Protein AF-A0A2N6TG03-F1 (afdb_monomer_lite)

Sequence (112 aa):
MELIFILFIILAPISFLTLLEIIVLKESCEKTLKYLKLLKGIEIFFFLSSDGVVWLIICIIIYFLILIFDFYKKIINIKEFIISIIYYIVDIVLVILILYKVEDSLSVVLSQ

Secondary structure (DSSP, 8-state):
-HHHHHHHHHHHHHHHHHHHHHHHHHHH-GGGHHHHHHHHHHHHHHHH-TTHHHHHHHHHHHHHHHHHHHHHTTSS-HHHHHHHHHHHHHHHHHHHHHHHHHHHHHHHHHT-

Radius of gyration: 16.21 Å; chains: 1; bounding box: 34×20×54 Å

Organism: Fusobacterium nucleatum (NCBI:txid851)

Foldseek 3Di:
DVVVVLVCLLVVVVVVVLVVLCVCCVVPPVPLVVLSVLVVVLVVVLVVDPVRPVSSVVSVVVSVVVLVVCVVVVVDDPVSSVSSVVVVVVVVVSVVVSVVVSVVVVVVVVVD

Structure (mmCIF, N/CA/C/O backbone):
data_AF-A0A2N6TG03-F1
#
_entry.id   AF-A0A2N6TG03-F1
#
loop_
_atom_site.group_PDB
_atom_site.id
_atom_site.type_symbol
_atom_site.label_atom_id
_atom_site.label_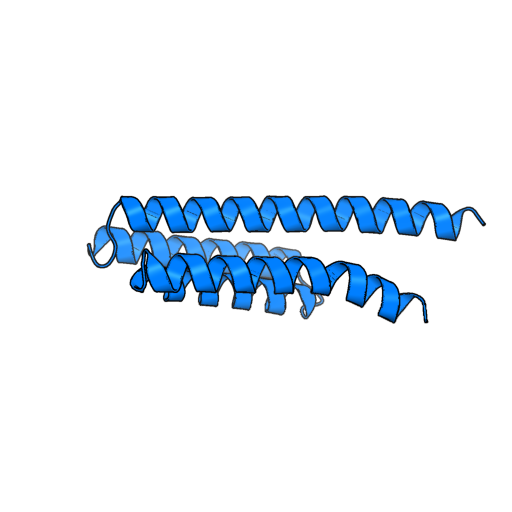alt_id
_atom_site.label_comp_id
_atom_site.label_asym_id
_atom_site.label_entity_id
_atom_site.label_seq_id
_atom_site.pdbx_PDB_ins_code
_atom_site.Cartn_x
_atom_site.Cartn_y
_atom_site.Cartn_z
_atom_site.occupancy
_atom_site.B_iso_or_equiv
_atom_site.auth_seq_id
_atom_site.auth_comp_id
_atom_site.auth_asym_id
_atom_site.auth_atom_id
_atom_site.pdbx_PDB_model_num
ATOM 1 N N . MET A 1 1 ? 14.109 11.861 -23.943 1.00 59.69 1 MET A N 1
ATOM 2 C CA . MET A 1 1 ? 12.649 12.078 -24.067 1.00 59.69 1 MET A CA 1
ATOM 3 C C . MET A 1 1 ? 11.884 10.824 -23.643 1.00 59.69 1 MET A C 1
ATOM 5 O O . MET A 1 1 ? 10.941 10.943 -22.877 1.00 59.69 1 MET A O 1
ATOM 9 N N . GLU A 1 2 ? 12.354 9.636 -24.030 1.00 66.75 2 GLU A N 1
ATOM 10 C CA . GLU A 1 2 ? 11.733 8.337 -23.710 1.00 66.75 2 GLU A CA 1
ATOM 11 C C . GLU A 1 2 ? 11.643 8.020 -22.209 1.00 66.75 2 GLU A C 1
ATOM 13 O O . GLU A 1 2 ? 10.573 7.664 -21.732 1.00 66.75 2 GLU A O 1
ATOM 18 N N . LEU A 1 3 ? 12.710 8.245 -21.427 1.00 65.38 3 LEU A N 1
ATOM 19 C CA . LEU A 1 3 ? 12.698 7.953 -19.984 1.00 65.38 3 LEU A CA 1
ATOM 20 C C . LEU A 1 3 ? 11.646 8.773 -19.214 1.00 65.38 3 LEU A C 1
ATOM 22 O O . LEU A 1 3 ? 10.991 8.265 -18.314 1.00 65.38 3 LEU A O 1
ATOM 26 N N . ILE A 1 4 ? 11.453 10.038 -19.604 1.00 73.44 4 ILE A N 1
ATOM 27 C CA . ILE A 1 4 ? 10.449 10.939 -19.015 1.00 73.44 4 ILE A CA 1
ATOM 28 C C . ILE A 1 4 ? 9.035 10.464 -19.373 1.00 73.44 4 ILE A C 1
ATOM 30 O O . ILE A 1 4 ? 8.130 10.539 -18.546 1.00 73.44 4 ILE A O 1
ATOM 34 N N . PHE A 1 5 ? 8.851 9.948 -20.589 1.00 71.19 5 PHE A N 1
ATOM 35 C CA . PHE A 1 5 ? 7.571 9.423 -21.057 1.00 71.19 5 PHE A CA 1
ATOM 36 C C . PHE A 1 5 ? 7.189 8.124 -20.332 1.00 71.19 5 PHE A C 1
ATOM 38 O O . PHE A 1 5 ? 6.056 7.991 -19.875 1.00 71.19 5 PHE A O 1
ATOM 45 N N . ILE A 1 6 ? 8.151 7.218 -20.127 1.00 73.12 6 ILE A N 1
ATOM 46 C CA . ILE A 1 6 ? 7.976 6.006 -19.309 1.00 73.12 6 ILE A CA 1
ATOM 47 C C . ILE A 1 6 ? 7.639 6.386 -17.862 1.00 73.12 6 ILE A C 1
ATOM 49 O O . ILE A 1 6 ? 6.683 5.861 -17.293 1.00 73.12 6 ILE A O 1
ATOM 53 N N . LEU A 1 7 ? 8.358 7.358 -17.287 1.00 73.12 7 LEU A N 1
ATOM 54 C CA . LEU A 1 7 ? 8.081 7.855 -15.938 1.00 73.12 7 LEU A CA 1
ATOM 55 C C . LEU A 1 7 ? 6.644 8.396 -15.822 1.00 73.12 7 LEU A C 1
ATOM 57 O O . LEU A 1 7 ? 5.954 8.129 -14.843 1.00 73.12 7 LEU A O 1
ATOM 61 N N . PHE A 1 8 ? 6.165 9.114 -16.840 1.00 75.44 8 PHE A N 1
ATOM 62 C CA . PHE A 1 8 ? 4.808 9.657 -16.874 1.00 75.44 8 PHE A CA 1
ATOM 63 C C . PHE A 1 8 ? 3.736 8.560 -16.986 1.00 75.44 8 PHE A C 1
ATOM 65 O O . PHE A 1 8 ? 2.724 8.626 -16.289 1.00 75.44 8 PHE A O 1
ATOM 72 N N . ILE A 1 9 ? 3.976 7.525 -17.801 1.00 74.38 9 ILE A N 1
ATOM 73 C CA . ILE A 1 9 ? 3.088 6.355 -17.930 1.00 74.38 9 ILE A CA 1
ATOM 74 C C . ILE A 1 9 ? 2.950 5.605 -16.599 1.00 74.38 9 ILE A C 1
ATOM 76 O O . ILE A 1 9 ? 1.875 5.083 -16.315 1.00 74.38 9 ILE A O 1
ATOM 80 N N . ILE A 1 10 ? 4.005 5.572 -15.783 1.00 74.00 10 ILE A N 1
ATOM 81 C CA . ILE A 1 10 ? 4.007 4.915 -14.470 1.00 74.00 10 ILE A CA 1
ATOM 82 C C . ILE A 1 10 ? 3.345 5.805 -13.407 1.00 74.00 10 ILE A C 1
ATOM 84 O O . ILE A 1 10 ? 2.431 5.363 -12.713 1.00 74.00 10 ILE A O 1
ATOM 88 N N . LEU A 1 11 ? 3.756 7.073 -13.278 1.00 75.38 11 LEU A N 1
ATOM 89 C CA . LEU A 1 11 ? 3.283 7.944 -12.193 1.00 75.38 11 LEU A CA 1
ATOM 90 C C . LEU A 1 11 ? 1.833 8.420 -12.354 1.00 75.38 11 LEU A C 1
ATOM 92 O O . LEU A 1 11 ? 1.148 8.633 -11.350 1.00 75.38 11 LEU A O 1
ATOM 96 N N . ALA A 1 12 ? 1.342 8.617 -13.580 1.00 75.69 12 ALA A N 1
ATOM 97 C CA . ALA A 1 12 ? -0.018 9.107 -13.807 1.00 75.69 12 ALA A CA 1
ATOM 98 C C . ALA A 1 12 ? -1.115 8.161 -13.261 1.00 75.69 12 ALA A C 1
ATOM 100 O O . ALA A 1 12 ? -1.964 8.631 -12.502 1.00 75.69 12 ALA A O 1
ATOM 101 N N . PRO A 1 13 ? -1.116 6.845 -13.555 1.00 75.56 13 PRO A N 1
ATOM 102 C CA . PRO A 1 13 ? -2.116 5.931 -13.003 1.00 75.56 13 PRO A CA 1
ATOM 103 C C . PRO A 1 13 ? -1.981 5.756 -11.486 1.00 75.56 13 PRO A C 1
ATOM 105 O O . PRO A 1 13 ? -3.002 5.741 -10.801 1.00 75.56 13 PRO A O 1
ATOM 108 N N . ILE A 1 14 ? -0.754 5.708 -10.951 1.00 76.94 14 ILE A N 1
ATOM 109 C CA . ILE A 1 14 ? -0.513 5.619 -9.500 1.00 76.94 14 ILE A CA 1
ATOM 110 C C . ILE A 1 14 ? -1.116 6.841 -8.797 1.00 76.94 14 ILE A C 1
ATOM 112 O O . ILE A 1 14 ? -1.904 6.704 -7.862 1.00 76.94 14 ILE A O 1
ATOM 116 N N . SER A 1 15 ? -0.800 8.050 -9.270 1.00 74.94 15 SER A N 1
ATOM 117 C CA . SER A 1 15 ? -1.286 9.297 -8.662 1.00 74.94 15 SER A CA 1
ATOM 118 C C . SER A 1 15 ? -2.807 9.446 -8.751 1.00 74.94 15 SER A C 1
ATOM 120 O O . SER A 1 15 ? -3.434 9.841 -7.767 1.00 74.94 15 SER A O 1
ATOM 122 N N . PHE A 1 16 ? -3.416 9.075 -9.882 1.00 77.25 16 PHE A N 1
ATOM 123 C CA . PHE A 1 16 ? -4.871 9.094 -10.046 1.00 77.25 16 PHE A CA 1
ATOM 124 C C . PHE A 1 16 ? -5.574 8.120 -9.096 1.00 77.25 16 PHE A C 1
ATOM 126 O O . PHE A 1 16 ? -6.530 8.509 -8.422 1.00 77.25 16 PHE A O 1
ATOM 133 N N . LEU A 1 17 ? -5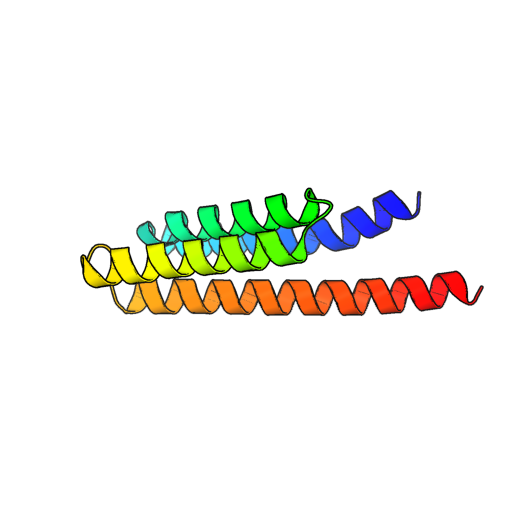.078 6.881 -8.999 1.00 78.38 17 LEU A N 1
ATOM 134 C CA . LEU A 1 17 ? -5.627 5.884 -8.083 1.00 78.38 17 LEU A CA 1
ATOM 135 C C . LEU A 1 17 ? -5.537 6.392 -6.644 1.00 78.38 17 LEU A C 1
ATOM 137 O O . LEU A 1 17 ? -6.551 6.472 -5.962 1.00 78.38 17 LEU A O 1
ATOM 141 N N . THR A 1 18 ? -4.363 6.874 -6.234 1.00 78.31 18 THR A N 1
ATOM 142 C CA . THR A 1 18 ? -4.128 7.383 -4.875 1.00 78.31 18 THR A CA 1
ATOM 143 C C . THR A 1 18 ? -5.099 8.504 -4.493 1.00 78.31 18 THR A C 1
ATOM 145 O O . THR A 1 18 ? -5.594 8.549 -3.367 1.00 78.31 18 THR A O 1
ATOM 148 N N . LEU A 1 19 ? -5.404 9.418 -5.419 1.00 77.31 19 LEU A N 1
ATOM 149 C CA . LEU A 1 19 ? -6.384 10.480 -5.177 1.00 77.31 19 LEU A CA 1
ATOM 150 C C . LEU A 1 19 ? -7.792 9.918 -4.958 1.00 77.31 19 LEU A C 1
ATOM 152 O O . LEU A 1 19 ? -8.487 10.357 -4.041 1.00 77.31 19 LEU A O 1
ATOM 156 N N . LEU A 1 20 ? -8.194 8.933 -5.762 1.00 76.88 20 LEU A N 1
ATOM 157 C CA . LEU A 1 20 ? -9.490 8.268 -5.642 1.00 76.88 20 LEU A CA 1
ATOM 158 C C . LEU A 1 20 ? -9.598 7.525 -4.300 1.00 76.88 20 LEU A C 1
ATOM 160 O O . LEU A 1 20 ? -10.589 7.680 -3.586 1.00 76.88 20 LEU A O 1
ATOM 164 N N . GLU A 1 21 ? -8.551 6.800 -3.910 1.00 76.81 21 GLU A N 1
ATOM 165 C CA . GLU A 1 21 ? -8.464 6.098 -2.625 1.00 76.81 21 GLU A CA 1
ATOM 166 C C . GLU A 1 21 ? -8.572 7.058 -1.436 1.00 76.81 21 GLU A C 1
ATOM 168 O O . GLU A 1 21 ? -9.335 6.805 -0.503 1.00 76.81 21 GLU A O 1
ATOM 173 N N . ILE A 1 22 ? -7.862 8.192 -1.479 1.00 79.25 22 ILE A N 1
ATOM 174 C CA . ILE A 1 22 ? -7.918 9.214 -0.425 1.00 79.25 22 ILE A CA 1
ATOM 175 C C . ILE A 1 22 ? -9.319 9.819 -0.319 1.00 79.25 22 ILE A C 1
ATOM 177 O O . ILE A 1 22 ? -9.799 10.008 0.798 1.00 79.25 22 ILE A O 1
ATOM 181 N N . ILE A 1 23 ? -9.976 10.130 -1.441 1.00 77.25 23 ILE A N 1
ATOM 182 C CA . ILE A 1 23 ? -11.330 10.704 -1.442 1.00 77.25 23 ILE A CA 1
ATOM 183 C C . ILE A 1 23 ? -12.320 9.716 -0.815 1.00 77.25 23 ILE A C 1
ATOM 185 O O . ILE A 1 23 ? -13.014 10.071 0.138 1.00 77.25 23 ILE A O 1
ATOM 189 N N . VAL A 1 24 ? -12.318 8.461 -1.275 1.00 74.88 24 VAL A N 1
ATOM 190 C CA . VAL A 1 24 ? -13.223 7.415 -0.773 1.00 74.88 24 VAL A CA 1
ATOM 191 C C . VAL A 1 24 ? -12.983 7.137 0.713 1.00 74.88 24 VAL A C 1
ATOM 193 O O . VAL A 1 24 ? -13.936 7.034 1.490 1.00 74.88 24 VAL A O 1
ATOM 196 N N . LEU A 1 25 ? -11.721 7.061 1.146 1.00 77.06 25 LEU A N 1
ATOM 197 C CA . LEU A 1 25 ? -11.383 6.814 2.548 1.00 77.06 25 LEU A CA 1
ATOM 198 C C . LEU A 1 25 ? -11.690 7.995 3.460 1.00 77.06 25 LEU A C 1
ATOM 200 O O . LEU A 1 25 ? -12.119 7.780 4.592 1.00 77.06 25 LEU A O 1
ATOM 204 N N . LYS A 1 26 ? -11.498 9.229 2.989 1.00 74.38 26 LYS A N 1
ATOM 205 C CA . LYS A 1 26 ? -11.829 10.425 3.769 1.00 74.38 26 LYS A CA 1
ATOM 206 C C . LYS A 1 26 ? -13.325 10.500 4.069 1.00 74.38 26 LYS A C 1
ATOM 208 O O . LYS A 1 26 ? -13.700 10.965 5.138 1.00 74.38 26 LYS A O 1
ATOM 213 N N . GLU A 1 27 ? -14.158 10.026 3.151 1.00 71.19 27 GLU A N 1
ATOM 214 C CA . GLU A 1 27 ? -15.611 10.032 3.308 1.00 71.19 27 GLU A CA 1
ATOM 215 C C . GLU A 1 27 ? -16.130 8.812 4.090 1.00 71.19 27 GLU A C 1
ATOM 217 O O . GLU A 1 27 ? -17.111 8.918 4.823 1.00 71.19 27 GLU A O 1
ATOM 222 N N . SER A 1 28 ? -15.445 7.666 3.995 1.00 65.88 28 SER A N 1
ATOM 223 C CA . SER A 1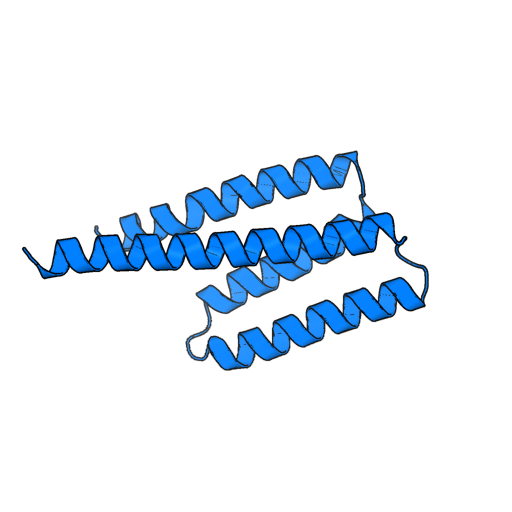 28 ? -15.970 6.383 4.492 1.00 65.88 28 SER A CA 1
ATOM 224 C C . SER A 1 28 ? -15.280 5.844 5.751 1.00 65.88 28 SER A C 1
ATOM 226 O O . SER A 1 28 ? -15.920 5.149 6.541 1.00 65.88 28 SER A O 1
ATOM 228 N N . CYS A 1 29 ? -13.973 6.077 5.922 1.00 70.19 29 CYS A N 1
ATOM 229 C CA . CYS A 1 29 ? -13.123 5.391 6.906 1.00 70.19 29 CYS A CA 1
ATOM 230 C C . CYS A 1 29 ? -11.826 6.180 7.200 1.00 70.19 29 CYS A C 1
ATOM 232 O O . CYS A 1 29 ? -10.727 5.811 6.776 1.00 70.19 29 CYS A O 1
ATOM 234 N N . GLU A 1 30 ? -11.938 7.263 7.974 1.00 74.12 30 GLU A N 1
ATOM 235 C CA . GLU A 1 30 ? -10.835 8.198 8.254 1.00 74.12 30 GLU A CA 1
ATOM 236 C C . GLU A 1 30 ? -9.608 7.537 8.914 1.00 74.12 30 GLU A C 1
ATOM 238 O O . GLU A 1 30 ? -8.464 7.862 8.589 1.00 74.12 30 GLU A O 1
ATOM 243 N N . LYS A 1 31 ? -9.818 6.546 9.791 1.00 77.56 31 LYS A N 1
ATOM 244 C CA . LYS A 1 31 ? -8.724 5.808 10.450 1.00 77.56 31 LYS A CA 1
ATOM 245 C C . LYS A 1 31 ? -7.865 5.024 9.459 1.00 77.56 31 LYS A C 1
ATOM 247 O O . LYS A 1 31 ? -6.659 4.879 9.661 1.00 77.56 31 LYS A O 1
ATOM 252 N N . THR A 1 32 ? -8.471 4.553 8.372 1.00 78.12 32 THR A N 1
ATOM 253 C CA . THR A 1 32 ? -7.814 3.734 7.349 1.00 78.12 32 THR A CA 1
ATOM 254 C C . THR A 1 32 ? -6.817 4.550 6.515 1.00 78.12 32 THR A C 1
ATOM 256 O O . THR A 1 32 ? -5.833 4.023 5.996 1.00 78.12 32 THR A O 1
ATOM 259 N N . LEU A 1 33 ? -7.003 5.873 6.475 1.00 81.12 33 LEU A N 1
ATOM 260 C CA . LEU A 1 33 ? -6.169 6.830 5.745 1.00 81.12 33 LEU A CA 1
A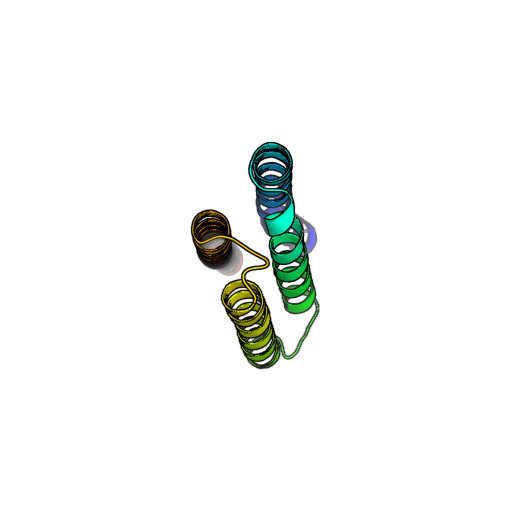TOM 261 C C . LEU A 1 33 ? -4.711 6.835 6.247 1.00 81.12 33 LEU A C 1
ATOM 263 O O . LEU A 1 33 ? -3.783 7.045 5.465 1.00 81.12 33 LEU A O 1
ATOM 267 N N 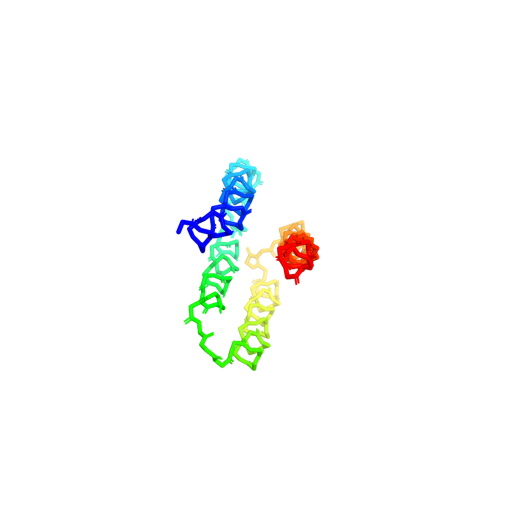. LYS A 1 34 ? -4.485 6.533 7.537 1.00 85.44 34 LYS A N 1
ATOM 268 C CA . LYS A 1 34 ? -3.141 6.332 8.112 1.00 85.44 34 LYS A CA 1
ATOM 269 C C . LYS A 1 34 ? -2.390 5.199 7.403 1.00 85.44 34 LYS A C 1
ATOM 271 O O . LYS A 1 34 ? -1.224 5.371 7.058 1.00 85.44 34 LYS A O 1
ATOM 276 N N . TYR A 1 35 ? -3.047 4.059 7.190 1.00 84.31 35 TYR A N 1
ATOM 277 C CA . TYR A 1 35 ? -2.424 2.887 6.569 1.00 84.31 35 TYR A CA 1
ATOM 278 C C . TYR A 1 35 ? -2.251 3.085 5.067 1.00 84.31 35 TYR A C 1
ATOM 280 O O . TYR A 1 35 ? -1.220 2.692 4.537 1.00 84.31 35 TYR A O 1
ATOM 288 N N . LEU A 1 36 ? -3.187 3.770 4.402 1.00 82.62 36 LEU A N 1
ATOM 289 C CA . LEU A 1 36 ? -3.022 4.142 2.995 1.00 82.62 36 LEU A CA 1
ATOM 290 C C . LEU A 1 36 ? -1.782 5.030 2.792 1.00 82.62 36 LEU A C 1
ATOM 292 O O . LEU A 1 36 ? -0.950 4.759 1.933 1.00 82.62 36 LEU A O 1
ATOM 296 N N . LYS A 1 37 ? -1.597 6.054 3.638 1.00 83.56 37 LYS A N 1
ATOM 297 C CA . LYS A 1 37 ? -0.390 6.900 3.613 1.00 83.56 37 LYS A CA 1
ATOM 298 C C . LYS A 1 37 ? 0.888 6.095 3.842 1.00 83.56 37 LYS A C 1
ATOM 300 O O . LYS A 1 37 ? 1.886 6.346 3.174 1.00 83.56 37 LYS A O 1
ATOM 305 N N . LEU A 1 38 ? 0.856 5.146 4.780 1.00 85.62 38 LEU A N 1
ATOM 306 C CA . LEU A 1 38 ? 1.985 4.256 5.043 1.00 85.62 38 LEU A CA 1
ATOM 307 C C . LEU A 1 38 ? 2.324 3.428 3.795 1.00 85.62 38 LEU A C 1
ATOM 309 O O . LEU A 1 38 ? 3.484 3.369 3.401 1.00 85.62 38 LEU A O 1
ATOM 313 N N . LEU A 1 39 ? 1.307 2.846 3.154 1.00 84.25 39 LEU A N 1
ATOM 314 C CA . LEU A 1 39 ? 1.452 2.021 1.958 1.00 84.25 39 LEU A CA 1
ATOM 315 C C . LEU A 1 39 ? 2.043 2.812 0.782 1.00 84.25 39 LEU A C 1
ATOM 317 O O . LEU A 1 39 ? 3.021 2.378 0.181 1.00 84.25 39 LEU A O 1
ATOM 321 N N . LYS A 1 40 ? 1.542 4.026 0.530 1.00 82.25 40 LYS A N 1
ATOM 322 C CA . LYS A 1 40 ? 2.069 4.910 -0.524 1.00 82.25 40 LYS A CA 1
ATOM 323 C C . LYS A 1 40 ? 3.496 5.380 -0.247 1.00 82.25 40 LYS A C 1
ATOM 325 O O . LYS A 1 40 ? 4.298 5.508 -1.168 1.00 82.25 40 LYS A O 1
ATOM 330 N N . GLY A 1 41 ? 3.841 5.594 1.024 1.00 80.62 41 GLY A N 1
ATOM 331 C CA . GLY A 1 41 ? 5.219 5.874 1.427 1.00 80.62 41 GLY A CA 1
ATOM 332 C C . GLY A 1 41 ? 6.171 4.722 1.091 1.00 80.62 41 GLY A C 1
ATOM 333 O O . GLY A 1 41 ? 7.275 4.965 0.610 1.00 80.62 41 GLY A O 1
ATOM 334 N N . ILE A 1 42 ? 5.725 3.477 1.289 1.00 81.88 42 ILE A N 1
ATOM 335 C CA . ILE A 1 42 ? 6.482 2.270 0.923 1.00 81.88 42 ILE A CA 1
ATOM 336 C C . ILE A 1 42 ? 6.646 2.170 -0.599 1.00 81.88 42 ILE A C 1
ATOM 338 O O . ILE A 1 42 ? 7.739 1.872 -1.074 1.00 81.88 42 ILE A O 1
ATOM 342 N N . GLU A 1 43 ? 5.590 2.456 -1.361 1.00 76.12 43 GLU A N 1
ATOM 343 C CA . GLU A 1 43 ? 5.608 2.424 -2.827 1.00 76.12 43 GLU A CA 1
ATOM 344 C C . GLU A 1 43 ? 6.629 3.421 -3.405 1.00 76.12 43 GLU A C 1
ATOM 346 O O . GLU A 1 43 ? 7.488 3.051 -4.204 1.00 76.12 43 GLU A O 1
ATOM 351 N N . ILE A 1 44 ? 6.621 4.671 -2.931 1.00 76.00 44 ILE A N 1
ATOM 352 C CA . ILE A 1 44 ? 7.592 5.696 -3.352 1.00 76.00 44 ILE A CA 1
ATOM 353 C C . ILE A 1 44 ? 9.019 5.297 -2.956 1.00 76.00 44 ILE A C 1
ATOM 355 O O . ILE A 1 44 ? 9.952 5.461 -3.743 1.00 76.00 44 ILE A O 1
ATOM 359 N N . PHE A 1 45 ? 9.194 4.761 -1.745 1.00 75.44 45 PHE A N 1
ATOM 360 C CA . PHE A 1 45 ? 10.494 4.293 -1.273 1.00 75.44 45 PHE A CA 1
ATOM 361 C C . PHE A 1 45 ? 11.052 3.166 -2.155 1.00 75.44 45 PHE A C 1
ATOM 363 O O . PHE A 1 45 ? 12.248 3.157 -2.447 1.00 75.44 45 PHE A O 1
ATOM 370 N N . PHE A 1 46 ? 10.196 2.260 -2.634 1.00 72.38 46 PHE A N 1
ATOM 371 C CA . PHE A 1 46 ? 10.587 1.205 -3.567 1.00 72.38 46 PHE A CA 1
ATOM 372 C C . PHE A 1 46 ? 11.106 1.765 -4.895 1.00 72.38 46 PHE A C 1
ATOM 374 O O . PHE A 1 46 ? 12.184 1.371 -5.329 1.00 72.38 46 PHE A O 1
ATOM 381 N N . PHE A 1 47 ? 10.398 2.720 -5.506 1.00 68.38 47 PHE A N 1
ATOM 382 C CA . PHE A 1 47 ? 10.830 3.325 -6.773 1.00 68.38 47 PHE A CA 1
ATOM 383 C C . PHE A 1 47 ? 12.159 4.096 -6.672 1.00 68.38 47 PHE A C 1
ATOM 385 O O . PHE A 1 47 ? 12.831 4.285 -7.684 1.00 68.38 47 PHE A O 1
ATOM 392 N N . LEU A 1 48 ? 12.540 4.551 -5.474 1.00 71.44 48 LEU A N 1
ATOM 393 C CA . LEU A 1 48 ? 13.778 5.302 -5.230 1.00 71.44 48 LEU A CA 1
ATOM 394 C C . LEU A 1 48 ? 14.973 4.421 -4.827 1.00 71.44 48 LEU A C 1
ATOM 396 O O . LEU A 1 48 ? 16.113 4.874 -4.932 1.00 71.44 48 LEU A O 1
ATOM 400 N N . SER A 1 49 ? 14.744 3.200 -4.338 1.00 70.44 49 SER A N 1
ATOM 401 C CA . SER A 1 49 ? 15.802 2.332 -3.805 1.00 70.44 49 SER A CA 1
ATOM 402 C C . SER A 1 49 ? 16.429 1.449 -4.890 1.00 70.44 49 SER A C 1
ATOM 404 O O . SER A 1 49 ? 15.714 0.769 -5.622 1.00 70.44 49 SER A O 1
ATOM 406 N N . SER A 1 50 ? 17.768 1.392 -4.970 1.00 63.72 50 SER A N 1
ATOM 407 C CA . SER A 1 50 ? 18.464 0.506 -5.924 1.00 63.72 50 SER A CA 1
ATOM 408 C C . SER A 1 50 ? 18.482 -0.968 -5.497 1.00 63.72 50 SER A C 1
ATOM 410 O O . SER A 1 50 ? 18.584 -1.838 -6.355 1.00 63.72 50 SER A O 1
ATOM 412 N N . ASP A 1 51 ? 18.317 -1.263 -4.201 1.00 64.56 51 ASP A N 1
ATOM 413 C CA . ASP A 1 51 ? 18.294 -2.626 -3.627 1.00 64.56 51 ASP A CA 1
ATOM 414 C C . ASP A 1 51 ? 16.846 -3.095 -3.353 1.00 64.56 51 ASP A C 1
ATOM 416 O O . ASP A 1 51 ? 16.525 -3.719 -2.333 1.00 64.56 51 ASP A O 1
ATOM 420 N N . GLY A 1 52 ? 15.938 -2.721 -4.261 1.00 63.25 52 GLY A N 1
ATOM 421 C CA . GLY A 1 52 ? 14.508 -2.539 -3.997 1.00 63.25 52 GLY A CA 1
ATOM 422 C C . GLY A 1 52 ? 13.731 -3.759 -3.495 1.00 63.25 52 GLY A C 1
ATOM 423 O O . GLY A 1 52 ? 12.761 -3.590 -2.763 1.00 63.25 52 GLY A O 1
ATOM 424 N N . VAL A 1 53 ? 14.136 -4.991 -3.817 1.00 73.06 53 VAL A N 1
ATOM 425 C CA . VAL A 1 53 ? 13.311 -6.185 -3.536 1.00 73.06 53 VAL A CA 1
ATOM 426 C C . VAL A 1 53 ? 13.340 -6.589 -2.058 1.00 73.06 53 VAL A C 1
ATOM 428 O O . VAL A 1 53 ? 12.292 -6.837 -1.462 1.00 73.06 53 VAL A O 1
ATOM 431 N N . VAL A 1 54 ? 14.524 -6.634 -1.435 1.00 77.38 54 VAL A N 1
ATOM 432 C CA . VAL A 1 54 ? 14.663 -7.047 -0.023 1.00 77.38 54 VAL A CA 1
ATOM 433 C C . VAL A 1 54 ? 14.018 -6.014 0.899 1.00 77.38 54 VAL A C 1
ATOM 435 O O . VAL A 1 54 ? 13.283 -6.366 1.823 1.00 77.38 54 VAL A O 1
ATOM 438 N N . TRP A 1 55 ? 14.238 -4.731 0.607 1.00 75.94 55 TRP A N 1
ATOM 439 C CA . TRP A 1 55 ? 13.619 -3.631 1.341 1.00 75.94 55 TRP A CA 1
ATOM 440 C C . TRP A 1 55 ? 12.097 -3.625 1.206 1.00 75.94 55 TRP A C 1
ATOM 442 O O . TRP A 1 55 ? 11.406 -3.424 2.202 1.00 75.94 55 TRP A O 1
ATOM 452 N N . LEU A 1 56 ? 11.566 -3.923 0.018 1.00 76.56 56 LEU A N 1
ATOM 453 C CA . LEU A 1 56 ? 10.125 -4.028 -0.204 1.00 76.56 56 LEU A CA 1
ATOM 454 C C . LEU A 1 56 ? 9.497 -5.134 0.654 1.00 76.56 56 LEU A C 1
ATOM 456 O O . LEU A 1 56 ? 8.477 -4.894 1.299 1.00 76.56 56 LEU A O 1
ATOM 460 N N . ILE A 1 57 ? 10.132 -6.307 0.743 1.00 81.75 57 ILE A N 1
ATOM 461 C CA . ILE A 1 57 ? 9.651 -7.405 1.599 1.00 81.75 57 ILE A CA 1
ATOM 462 C C . ILE A 1 57 ? 9.599 -6.962 3.068 1.00 81.75 57 ILE A C 1
ATOM 464 O O . ILE A 1 57 ? 8.591 -7.176 3.743 1.00 81.75 57 ILE A O 1
ATOM 468 N N . ILE A 1 58 ? 10.648 -6.297 3.558 1.00 86.00 58 ILE A N 1
ATOM 469 C CA . ILE A 1 58 ? 10.707 -5.797 4.940 1.00 86.00 58 ILE A CA 1
ATOM 470 C C . ILE A 1 58 ? 9.609 -4.753 5.190 1.00 86.00 58 ILE A C 1
ATOM 472 O O . ILE A 1 58 ? 8.895 -4.837 6.191 1.00 86.00 58 ILE A O 1
ATOM 476 N N . CYS A 1 59 ? 9.425 -3.798 4.278 1.00 84.75 59 CYS A N 1
ATOM 477 C CA . CYS A 1 59 ? 8.390 -2.773 4.388 1.00 84.75 59 CYS A CA 1
ATOM 478 C C . CYS A 1 59 ? 6.974 -3.367 4.402 1.00 84.75 59 CYS A C 1
ATOM 480 O O . CYS A 1 59 ? 6.141 -2.935 5.201 1.00 84.75 59 CYS A O 1
ATOM 482 N N . ILE A 1 60 ? 6.708 -4.385 3.579 1.00 86.56 60 ILE A N 1
ATOM 483 C CA . ILE A 1 60 ? 5.426 -5.105 3.567 1.00 86.56 60 ILE A CA 1
ATOM 484 C C . ILE A 1 60 ? 5.188 -5.817 4.903 1.00 86.56 60 ILE A C 1
ATOM 486 O O . ILE A 1 60 ? 4.095 -5.721 5.465 1.00 86.56 60 ILE A O 1
ATOM 490 N N . ILE A 1 61 ? 6.204 -6.490 5.451 1.00 89.38 61 ILE A N 1
ATOM 491 C CA . ILE A 1 61 ? 6.099 -7.152 6.760 1.00 89.38 61 ILE A CA 1
ATOM 492 C C . ILE A 1 61 ? 5.777 -6.126 7.854 1.00 89.38 61 ILE A C 1
ATOM 494 O O . ILE A 1 61 ? 4.884 -6.356 8.672 1.00 89.38 61 ILE A O 1
ATOM 498 N N . ILE A 1 62 ? 6.456 -4.975 7.851 1.00 89.44 62 ILE A N 1
ATOM 499 C CA . ILE A 1 62 ? 6.204 -3.885 8.804 1.00 89.44 62 ILE A CA 1
ATOM 500 C C . ILE A 1 62 ? 4.774 -3.347 8.656 1.00 89.44 62 ILE A C 1
ATOM 502 O O . ILE A 1 62 ? 4.088 -3.166 9.664 1.00 89.44 62 ILE A O 1
ATOM 506 N N . TYR A 1 63 ? 4.303 -3.132 7.424 1.00 90.38 63 TYR A N 1
ATOM 507 C CA . TYR A 1 63 ? 2.935 -2.690 7.147 1.00 90.38 63 TYR A CA 1
ATOM 508 C C . TYR A 1 63 ? 1.902 -3.637 7.774 1.00 90.38 63 TYR A C 1
ATOM 510 O O . TYR A 1 63 ? 1.039 -3.195 8.539 1.00 90.38 63 TYR A O 1
ATOM 518 N N . PHE A 1 64 ? 2.023 -4.944 7.520 1.00 91.56 64 PHE A N 1
ATOM 519 C CA . PHE A 1 64 ? 1.087 -5.932 8.057 1.00 91.56 64 PHE A CA 1
ATOM 520 C C . PHE A 1 64 ? 1.195 -6.093 9.573 1.00 91.56 64 PHE A C 1
ATOM 522 O O . PHE A 1 64 ? 0.166 -6.242 10.229 1.00 91.56 64 PHE A O 1
ATOM 529 N N . LEU A 1 65 ? 2.396 -6.007 10.152 1.00 92.44 65 LEU A N 1
ATOM 530 C CA . LEU A 1 65 ? 2.572 -6.015 11.606 1.00 92.44 65 LEU A CA 1
ATOM 531 C C . LEU A 1 65 ? 1.816 -4.860 12.266 1.00 92.44 65 LEU A C 1
ATOM 533 O O . LEU A 1 65 ? 1.090 -5.085 13.233 1.00 92.44 65 LEU A O 1
ATOM 537 N N . ILE A 1 66 ? 1.944 -3.644 11.730 1.00 91.00 66 ILE A N 1
ATOM 538 C CA . ILE A 1 66 ? 1.233 -2.466 12.243 1.00 91.00 66 ILE A CA 1
ATOM 539 C C . ILE A 1 66 ? -0.283 -2.653 12.098 1.00 91.00 66 ILE A C 1
ATOM 541 O O . ILE A 1 66 ? -1.026 -2.380 13.041 1.00 91.00 66 ILE A O 1
ATOM 545 N N . LEU A 1 67 ? -0.745 -3.155 10.950 1.00 90.69 67 LEU A N 1
ATOM 546 C CA . LEU A 1 67 ? -2.168 -3.374 10.685 1.00 90.69 67 LEU A CA 1
ATOM 547 C C . LEU A 1 67 ? -2.777 -4.423 11.635 1.00 90.69 67 LEU A C 1
ATOM 549 O O . LEU A 1 67 ? -3.830 -4.185 12.228 1.00 90.69 67 LEU A O 1
ATOM 553 N N . ILE A 1 68 ? -2.103 -5.562 11.824 1.00 91.94 68 ILE A N 1
ATOM 554 C CA . ILE A 1 68 ? -2.535 -6.636 12.733 1.00 91.94 68 ILE A CA 1
ATOM 555 C C . ILE A 1 68 ? -2.498 -6.158 14.186 1.00 91.94 68 ILE A C 1
ATOM 557 O O . ILE A 1 68 ? -3.419 -6.439 14.953 1.00 91.94 68 ILE A O 1
ATOM 561 N N . PHE A 1 69 ? -1.463 -5.414 14.575 1.00 92.56 69 PHE A N 1
ATOM 562 C CA . PHE A 1 69 ? -1.334 -4.884 15.928 1.00 92.56 69 PHE A CA 1
ATOM 563 C C . PHE A 1 69 ? -2.442 -3.880 16.264 1.00 92.56 69 PHE A C 1
ATOM 565 O O . PHE A 1 69 ? -3.059 -3.975 17.329 1.00 92.56 69 PHE A O 1
ATOM 572 N N . ASP A 1 70 ? -2.738 -2.953 15.350 1.00 90.25 70 ASP A N 1
ATOM 573 C CA . ASP A 1 70 ? -3.806 -1.969 15.533 1.00 90.25 70 ASP A CA 1
ATOM 574 C C . ASP A 1 70 ? -5.198 -2.636 15.518 1.00 90.25 70 ASP A C 1
ATOM 576 O O . ASP A 1 70 ? -6.088 -2.216 16.267 1.00 90.25 70 ASP A O 1
ATOM 580 N N . PHE A 1 71 ? -5.381 -3.720 14.752 1.00 91.25 71 PHE A N 1
ATOM 581 C CA . PHE A 1 71 ? -6.590 -4.552 14.799 1.00 91.25 71 PHE A CA 1
ATOM 582 C C . PHE A 1 71 ? -6.735 -5.280 16.142 1.00 91.25 71 PHE A C 1
ATOM 584 O O . PHE A 1 71 ? -7.796 -5.228 16.765 1.00 91.25 71 PHE A O 1
ATOM 591 N N . TYR A 1 72 ? -5.659 -5.893 16.645 1.00 92.38 72 TYR A N 1
ATOM 592 C CA . TYR A 1 72 ? -5.655 -6.570 17.945 1.00 92.38 72 TYR A CA 1
ATOM 593 C C . TYR A 1 72 ? -5.957 -5.603 19.097 1.00 92.38 72 TYR A C 1
ATOM 595 O O . TYR A 1 72 ? -6.728 -5.920 20.005 1.00 92.38 72 TYR A O 1
ATOM 603 N N . LYS A 1 73 ? -5.419 -4.379 19.032 1.00 92.06 73 LYS A N 1
ATOM 604 C CA . LYS A 1 73 ? -5.728 -3.300 19.980 1.00 92.06 73 LYS A CA 1
ATOM 605 C C . LYS A 1 73 ? -7.136 -2.712 19.827 1.00 92.06 73 LYS A C 1
ATOM 607 O O . LYS A 1 73 ? -7.483 -1.814 20.592 1.00 92.06 73 LYS A O 1
ATOM 612 N N . LYS A 1 74 ? -7.946 -3.196 18.876 1.00 89.12 74 LYS A N 1
ATOM 613 C CA . LYS A 1 74 ? -9.286 -2.675 18.546 1.00 89.12 74 LYS A CA 1
ATOM 614 C C . LYS A 1 74 ? -9.285 -1.181 18.194 1.00 89.12 74 LYS A C 1
ATOM 616 O O . LYS A 1 74 ? -10.284 -0.493 18.389 1.00 89.12 74 LYS A O 1
ATOM 621 N N . ILE A 1 75 ? -8.161 -0.666 17.688 1.00 87.06 75 ILE A N 1
ATOM 622 C CA . ILE A 1 75 ? -8.064 0.717 17.197 1.00 87.06 75 ILE A CA 1
ATOM 623 C C . ILE A 1 75 ? -8.865 0.839 15.896 1.00 87.06 75 ILE A C 1
ATOM 625 O O . ILE A 1 75 ? -9.588 1.826 15.704 1.00 87.06 75 ILE A O 1
ATOM 629 N N . ILE A 1 76 ? -8.765 -0.200 15.058 1.00 87.81 76 ILE A N 1
ATOM 630 C CA . ILE A 1 76 ? -9.511 -0.373 13.813 1.00 87.81 76 ILE A CA 1
ATOM 631 C C . ILE A 1 76 ? -10.527 -1.514 13.905 1.00 87.81 76 ILE A C 1
ATOM 633 O O . ILE A 1 76 ? -10.309 -2.520 14.584 1.00 87.81 76 ILE A O 1
ATOM 637 N N . ASN A 1 77 ? -11.638 -1.357 13.192 1.00 88.56 77 ASN A N 1
ATOM 638 C CA . ASN A 1 77 ? -12.700 -2.353 13.083 1.00 88.56 77 ASN A CA 1
ATOM 639 C C . ASN A 1 77 ? -12.422 -3.360 11.959 1.00 88.56 77 ASN A C 1
ATOM 641 O O . ASN A 1 77 ? -11.627 -3.113 11.057 1.00 88.56 77 ASN A O 1
ATOM 645 N N . ILE A 1 78 ? -13.161 -4.474 11.945 1.00 87.31 78 ILE A N 1
ATOM 646 C CA . ILE A 1 78 ? -13.011 -5.498 10.898 1.00 87.31 78 ILE A CA 1
ATOM 647 C C . ILE A 1 78 ? -13.294 -4.967 9.489 1.00 87.31 78 ILE A C 1
ATOM 649 O O . ILE A 1 78 ? -12.617 -5.351 8.544 1.00 87.31 78 ILE A O 1
ATOM 653 N N . LYS A 1 79 ? -14.241 -4.028 9.351 1.00 87.06 79 LYS A N 1
ATOM 654 C CA . LYS A 1 79 ? -14.510 -3.350 8.075 1.00 87.06 79 LYS A CA 1
ATOM 655 C C . LYS A 1 79 ? -13.288 -2.565 7.594 1.00 87.06 79 LYS A C 1
ATOM 657 O O . LYS A 1 79 ? -12.885 -2.715 6.451 1.00 87.06 79 LYS A O 1
ATOM 662 N N . GLU A 1 80 ? -12.682 -1.777 8.479 1.00 86.25 80 GLU A N 1
ATOM 663 C CA . GLU A 1 80 ? -11.496 -0.965 8.176 1.00 86.25 80 GLU A CA 1
ATOM 664 C C . GLU A 1 80 ? -10.287 -1.847 7.845 1.00 86.25 80 GLU A C 1
ATOM 666 O O . GLU A 1 80 ? -9.567 -1.569 6.893 1.00 86.25 80 GLU A O 1
ATOM 671 N N . PHE A 1 81 ? -10.115 -2.953 8.572 1.00 87.94 81 PHE A N 1
ATOM 672 C CA . PHE A 1 81 ? -9.074 -3.944 8.306 1.00 87.94 81 PHE A CA 1
ATOM 673 C C . PHE A 1 81 ? -9.223 -4.584 6.916 1.00 87.94 81 PHE A C 1
ATOM 675 O O . PHE A 1 81 ? -8.252 -4.647 6.164 1.00 87.94 81 PHE A O 1
ATOM 682 N N . ILE A 1 82 ? -10.439 -5.002 6.543 1.00 86.81 82 ILE A N 1
ATOM 683 C CA . ILE A 1 82 ? -10.729 -5.554 5.209 1.00 86.81 82 ILE A CA 1
ATOM 684 C C . ILE A 1 82 ? -10.452 -4.510 4.122 1.00 86.81 82 ILE A C 1
ATOM 686 O O . ILE A 1 82 ? -9.821 -4.833 3.121 1.00 86.81 82 ILE A O 1
ATOM 690 N N . ILE A 1 83 ? -10.877 -3.261 4.328 1.00 86.69 83 ILE A N 1
ATOM 691 C CA . ILE A 1 83 ? -10.638 -2.168 3.377 1.00 86.69 83 ILE A CA 1
ATOM 692 C C . ILE A 1 83 ? -9.130 -1.943 3.171 1.00 86.69 83 ILE A C 1
ATOM 694 O O . ILE A 1 83 ? -8.693 -1.853 2.027 1.00 86.69 83 ILE A O 1
ATOM 698 N N . SER A 1 84 ? -8.323 -1.925 4.240 1.00 87.19 84 SER A N 1
ATOM 699 C CA . SER A 1 84 ? -6.856 -1.831 4.129 1.00 87.19 84 SER A CA 1
ATOM 700 C C . SER A 1 84 ? -6.258 -2.958 3.285 1.00 87.19 84 SER A C 1
ATOM 702 O O . SER A 1 84 ? -5.390 -2.706 2.453 1.00 87.19 84 SER A O 1
ATOM 704 N N . ILE A 1 85 ? -6.733 -4.194 3.470 1.00 88.12 85 ILE A N 1
ATOM 705 C CA . ILE A 1 85 ? -6.272 -5.346 2.682 1.00 88.12 85 ILE A CA 1
ATOM 706 C C . ILE A 1 85 ? -6.681 -5.212 1.211 1.00 88.12 85 ILE A C 1
ATOM 708 O O . ILE A 1 85 ? -5.876 -5.510 0.332 1.00 88.12 85 ILE A O 1
ATOM 712 N N . ILE A 1 86 ? -7.904 -4.755 0.924 1.00 87.31 86 ILE A N 1
ATOM 713 C CA . ILE A 1 86 ? -8.369 -4.547 -0.455 1.00 87.31 86 ILE A CA 1
ATOM 714 C C . ILE A 1 86 ? -7.484 -3.522 -1.165 1.00 87.31 86 ILE A C 1
ATOM 716 O O . ILE A 1 86 ? -7.022 -3.805 -2.267 1.00 87.31 86 ILE A O 1
ATOM 720 N N . TYR A 1 87 ? -7.201 -2.379 -0.534 1.00 85.56 87 TYR A N 1
ATOM 721 C CA . TYR A 1 87 ? -6.319 -1.367 -1.123 1.00 85.56 87 TYR A CA 1
ATOM 722 C C . TYR A 1 87 ? -4.909 -1.901 -1.371 1.00 85.56 87 TYR A C 1
ATOM 724 O O . TYR A 1 87 ? -4.360 -1.698 -2.447 1.00 85.56 87 TYR A O 1
ATOM 732 N N . TYR A 1 88 ? -4.363 -2.684 -0.439 1.00 85.88 88 TYR A N 1
ATOM 733 C CA . TYR A 1 88 ? -3.084 -3.359 -0.650 1.00 85.88 88 TYR A CA 1
ATOM 734 C C . TYR A 1 88 ? -3.081 -4.282 -1.882 1.00 85.88 88 TYR A C 1
ATOM 736 O O . TYR A 1 88 ? -2.136 -4.267 -2.669 1.00 85.88 88 TYR A O 1
ATOM 744 N N . ILE A 1 89 ? -4.142 -5.073 -2.076 1.00 84.69 89 ILE A N 1
ATOM 745 C CA . ILE A 1 89 ? -4.272 -5.954 -3.247 1.00 84.69 89 ILE A CA 1
ATOM 746 C C . ILE A 1 89 ? -4.392 -5.131 -4.534 1.00 84.69 89 ILE A C 1
ATOM 748 O O . ILE A 1 89 ? -3.755 -5.469 -5.531 1.00 84.69 89 ILE A O 1
ATOM 752 N N . VAL A 1 90 ? -5.192 -4.062 -4.519 1.00 85.50 90 VAL A N 1
ATOM 753 C CA . VAL A 1 90 ? -5.364 -3.161 -5.667 1.00 85.50 90 VAL A CA 1
ATOM 754 C C . VAL A 1 90 ? -4.026 -2.544 -6.078 1.00 85.50 90 VAL A C 1
ATOM 756 O O . VAL A 1 90 ? -3.689 -2.590 -7.261 1.00 85.50 90 VAL A O 1
ATOM 759 N N . ASP A 1 91 ? -3.234 -2.064 -5.117 1.00 79.69 91 ASP A N 1
ATOM 760 C CA . ASP A 1 91 ? -1.899 -1.517 -5.370 1.00 79.69 91 ASP A CA 1
ATOM 761 C C . ASP A 1 91 ? -0.953 -2.562 -5.987 1.00 79.69 91 ASP A C 1
ATOM 763 O O . ASP A 1 91 ? -0.289 -2.277 -6.983 1.00 79.69 91 ASP A O 1
ATOM 767 N N . ILE A 1 92 ? -0.933 -3.806 -5.485 1.00 82.38 92 ILE A N 1
ATOM 768 C CA . ILE A 1 92 ? -0.129 -4.885 -6.094 1.00 82.38 92 ILE A CA 1
ATOM 769 C C . ILE A 1 92 ? -0.544 -5.141 -7.541 1.00 82.38 92 ILE A C 1
ATOM 771 O O . ILE A 1 92 ? 0.309 -5.256 -8.423 1.00 82.38 92 ILE A O 1
ATOM 775 N N . VAL A 1 93 ? -1.848 -5.265 -7.790 1.00 83.00 93 VAL A N 1
ATOM 776 C CA . VAL A 1 93 ? -2.369 -5.522 -9.137 1.00 83.00 93 VAL A CA 1
ATOM 777 C C . VAL A 1 93 ? -1.980 -4.380 -10.073 1.00 83.00 93 VAL A C 1
ATOM 779 O O . VAL A 1 93 ? -1.564 -4.637 -11.202 1.00 83.00 93 VAL A O 1
ATOM 782 N N . LEU A 1 94 ? -2.051 -3.134 -9.600 1.00 80.38 94 LEU A N 1
ATOM 783 C CA . LEU A 1 94 ? -1.633 -1.961 -10.359 1.00 80.38 94 LEU A CA 1
ATOM 784 C C . LEU A 1 94 ? -0.140 -2.022 -10.711 1.00 80.38 94 LEU A C 1
ATOM 786 O O . LEU A 1 94 ? 0.211 -1.845 -11.877 1.00 80.38 94 LEU A O 1
ATOM 790 N N . VAL A 1 95 ? 0.727 -2.329 -9.744 1.00 77.31 95 VAL A N 1
ATOM 791 C CA . VAL A 1 95 ? 2.176 -2.467 -9.970 1.00 77.31 95 VAL A CA 1
ATOM 792 C C . VAL A 1 95 ? 2.472 -3.557 -11.002 1.00 77.31 95 VAL A C 1
ATOM 794 O O . VAL A 1 95 ? 3.251 -3.327 -11.925 1.00 77.31 95 VAL A O 1
ATOM 797 N N . ILE A 1 96 ? 1.818 -4.718 -10.902 1.00 79.12 96 ILE A N 1
ATOM 798 C CA . ILE A 1 96 ? 1.982 -5.815 -11.868 1.00 79.12 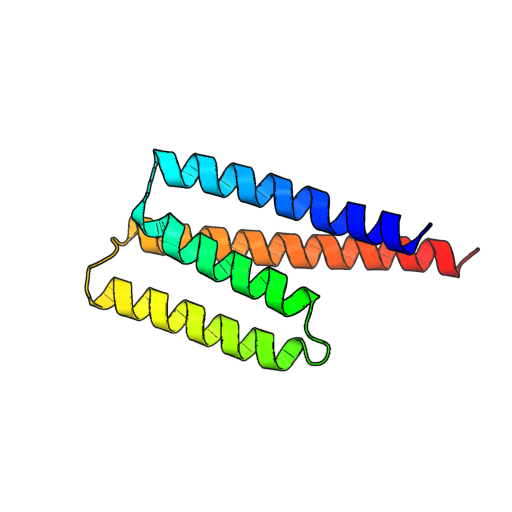96 ILE A CA 1
ATOM 799 C C . ILE A 1 96 ? 1.536 -5.377 -13.271 1.00 79.12 96 ILE A C 1
ATOM 801 O O . ILE A 1 96 ? 2.263 -5.594 -14.239 1.00 79.12 96 ILE A O 1
ATOM 805 N N . LEU A 1 97 ? 0.375 -4.726 -13.396 1.00 77.69 97 LEU A N 1
ATOM 806 C CA . LEU A 1 97 ? -0.124 -4.221 -14.681 1.00 77.69 97 LEU A CA 1
ATOM 807 C C . LEU A 1 97 ? 0.817 -3.183 -15.303 1.00 77.69 97 LEU A C 1
ATOM 809 O O . LEU A 1 97 ? 1.023 -3.188 -16.518 1.00 77.69 97 LEU A O 1
ATOM 813 N N . ILE A 1 98 ? 1.393 -2.306 -14.481 1.00 76.25 98 ILE A N 1
ATOM 814 C CA . ILE A 1 98 ? 2.376 -1.317 -14.921 1.00 76.25 98 ILE A CA 1
ATOM 815 C C . ILE A 1 98 ? 3.642 -2.016 -15.421 1.00 76.25 98 ILE A C 1
ATOM 817 O O . ILE A 1 98 ? 4.104 -1.688 -16.511 1.00 76.25 98 ILE A O 1
ATOM 821 N N . LEU A 1 99 ? 4.172 -2.994 -14.680 1.00 74.44 99 LEU A N 1
ATOM 822 C CA . LEU A 1 99 ? 5.354 -3.758 -15.089 1.00 74.44 99 LEU A CA 1
ATOM 823 C C . LEU A 1 99 ? 5.141 -4.454 -16.438 1.00 74.44 99 LEU A C 1
ATOM 825 O O . LEU A 1 99 ? 5.958 -4.273 -17.337 1.00 74.44 99 LEU A O 1
ATOM 829 N N . TYR A 1 100 ? 4.011 -5.145 -16.620 1.00 77.12 100 TYR A N 1
ATOM 830 C CA . TYR A 1 100 ? 3.667 -5.779 -17.899 1.00 77.12 100 TYR A CA 1
ATOM 831 C C . TYR A 1 100 ? 3.609 -4.776 -19.054 1.00 77.12 100 TYR A C 1
ATOM 833 O O . TYR A 1 100 ? 4.107 -5.046 -20.144 1.00 77.12 100 TYR A O 1
ATOM 841 N N . LYS A 1 101 ? 3.006 -3.605 -18.827 1.00 73.31 101 LYS A N 1
ATOM 842 C CA . LYS A 1 101 ? 2.861 -2.582 -19.866 1.00 73.31 101 LYS A CA 1
ATOM 843 C C . LYS A 1 101 ? 4.187 -1.908 -20.216 1.00 73.31 101 LYS A C 1
ATOM 845 O O . LYS A 1 101 ? 4.409 -1.569 -21.377 1.00 73.31 101 LYS A O 1
ATOM 850 N N . VAL A 1 102 ? 5.061 -1.721 -19.228 1.00 71.75 102 VAL A N 1
ATOM 851 C CA . VAL A 1 102 ? 6.421 -1.218 -19.443 1.00 71.75 102 VAL A CA 1
ATOM 852 C C . VAL A 1 102 ? 7.236 -2.237 -20.236 1.00 71.75 102 VAL A C 1
ATOM 854 O O . VAL A 1 102 ? 7.859 -1.850 -21.220 1.00 71.75 102 VAL A O 1
ATOM 857 N N . GLU A 1 103 ? 7.191 -3.519 -19.876 1.00 71.44 103 GLU A N 1
ATOM 858 C CA . GLU A 1 103 ? 7.920 -4.586 -20.573 1.00 71.44 103 GLU A CA 1
ATOM 859 C C . GLU A 1 103 ? 7.489 -4.727 -22.042 1.00 71.44 103 GLU A C 1
ATOM 861 O O . GLU A 1 103 ? 8.340 -4.745 -22.933 1.00 71.44 103 GLU A O 1
ATOM 866 N N . ASP A 1 104 ? 6.181 -4.698 -22.308 1.00 69.19 104 ASP A N 1
ATOM 867 C CA . ASP A 1 104 ? 5.629 -4.690 -23.668 1.00 69.19 104 ASP A CA 1
ATOM 868 C C . ASP A 1 104 ? 6.131 -3.474 -24.468 1.00 69.19 104 ASP A C 1
ATOM 870 O O . ASP A 1 104 ? 6.680 -3.618 -25.562 1.00 69.19 104 ASP A O 1
ATOM 874 N N . SER A 1 105 ? 6.075 -2.273 -23.878 1.00 66.00 105 SER A N 1
ATOM 875 C CA . SER A 1 105 ? 6.575 -1.054 -24.529 1.00 66.00 105 SER A CA 1
ATOM 876 C C . SER A 1 105 ? 8.087 -1.075 -24.800 1.00 66.00 105 SER A C 1
ATOM 878 O O . SER A 1 105 ? 8.527 -0.553 -25.824 1.00 66.00 105 SER A O 1
ATOM 880 N N . LEU A 1 106 ? 8.883 -1.710 -23.932 1.00 60.62 106 LEU A N 1
ATOM 881 C CA . LEU A 1 106 ? 10.335 -1.830 -24.088 1.00 60.62 106 LEU A CA 1
ATOM 882 C C . LEU A 1 106 ? 10.703 -2.826 -25.199 1.00 60.62 106 LEU A C 1
ATOM 884 O O . LEU A 1 106 ? 11.654 -2.596 -25.946 1.00 60.62 106 LEU A O 1
ATOM 888 N N . SER A 1 107 ? 9.927 -3.907 -25.328 1.00 62.03 107 SER A N 1
ATOM 889 C CA . SER A 1 107 ? 10.114 -4.927 -26.366 1.00 62.03 107 SER A CA 1
ATOM 890 C C . SER A 1 107 ? 9.872 -4.378 -27.776 1.00 62.03 107 SER A C 1
ATOM 892 O O . SER A 1 107 ? 10.626 -4.691 -28.697 1.00 62.03 107 SER A O 1
ATOM 894 N N . VAL A 1 108 ? 8.887 -3.486 -27.934 1.00 58.97 108 VAL A N 1
ATOM 895 C CA . VAL A 1 108 ? 8.592 -2.815 -29.207 1.00 58.97 108 VAL A CA 1
ATOM 896 C C . VAL A 1 108 ? 9.727 -1.866 -29.601 1.00 58.97 108 VAL A C 1
ATOM 898 O O . VAL A 1 108 ? 10.156 -1.890 -30.752 1.00 58.97 108 VAL A O 1
ATOM 901 N N . VAL A 1 109 ? 10.262 -1.087 -28.654 1.00 57.16 109 VAL A N 1
ATOM 902 C CA . VAL A 1 109 ? 11.357 -0.129 -28.906 1.00 57.16 109 VAL A CA 1
ATOM 903 C C . VAL A 1 109 ? 12.677 -0.829 -29.255 1.00 57.16 109 VAL A C 1
ATOM 905 O O . VAL A 1 109 ? 13.385 -0.365 -30.137 1.00 57.16 109 VAL A O 1
ATOM 908 N N . LEU A 1 110 ? 13.004 -1.959 -28.615 1.00 57.03 110 LEU A N 1
ATOM 909 C CA . LEU A 1 110 ? 14.221 -2.737 -28.912 1.00 57.03 110 LEU A CA 1
ATOM 910 C C . LEU A 1 110 ? 14.152 -3.541 -30.223 1.00 57.03 110 LEU A C 1
ATOM 912 O O . LEU A 1 110 ? 15.172 -4.068 -30.666 1.00 57.03 110 LEU A O 1
ATOM 916 N N . SER A 1 111 ? 12.963 -3.678 -30.815 1.00 55.47 111 SER A N 1
ATOM 917 C CA . SER A 1 111 ? 12.740 -4.402 -32.076 1.00 55.47 111 SER A CA 1
ATOM 918 C C . SER A 1 111 ? 12.771 -3.514 -33.332 1.00 55.47 111 SER A C 1
ATOM 920 O O . SER A 1 111 ? 12.622 -4.036 -34.439 1.00 55.47 111 SER A O 1
ATOM 922 N N . GLN A 1 112 ? 12.956 -2.198 -33.162 1.00 46.66 112 GLN A N 1
ATOM 923 C CA . GLN A 1 112 ? 13.110 -1.192 -34.224 1.00 46.66 112 GLN A CA 1
ATOM 924 C C . GLN A 1 112 ? 14.571 -0.765 -34.377 1.00 46.66 112 GLN A C 1
ATOM 926 O O . GLN A 1 112 ? 14.961 -0.485 -35.534 1.00 46.66 112 GLN A O 1
#

pLDDT: mean 78.09, std 9.36, range [46.66, 92.56]